Protein AF-A0A6P9AYW4-F1 (afdb_monomer_lite)

Radius of gyration: 48.99 Å; chains: 1; bounding box: 84×77×120 Å

pLDDT: mean 80.73, std 16.03, range [39.25, 97.31]

Sequence (159 aa):
MNTWCRDKIPVEGNFGQTYDRVNGSVDNLNQDFTASVVIQEEQQEMLVGANLSSHKHLVDNVNEQLYQSGKELGTALTLTRALLSCMFLLVFASAYSYTNKYNEDIRFDNLYVSRYFRQIDARRRKQRKRTLLPLRRAEESRIIDPLRLAFQPAETKSV

Secondary structure (DSSP, 8-state):
---GGGT-----TTTTHHHHHHHHHHHHHHHHT--------------S-S-HHHHHHHHHHHHHHHHHHHHHHHHHHHHHHHHHHHHHHHHHHHHHHHHHHHHH-TTSS--B--HHHHHHHHHHHHTT----PSPPHHHHTT-B-TT-SSPPTTTSS--

Structure (mmCIF, N/CA/C/O backbone):
data_AF-A0A6P9AYW4-F1
#
_entry.id   AF-A0A6P9AYW4-F1
#
loop_
_atom_site.group_PDB
_atom_site.id
_atom_site.type_symbol
_atom_site.label_atom_id
_atom_site.label_alt_id
_atom_site.label_comp_id
_atom_site.label_asym_id
_atom_site.label_entity_id
_atom_site.label_seq_id
_atom_site.pdbx_PDB_ins_code
_atom_site.Cartn_x
_atom_site.Cartn_y
_atom_site.Cartn_z
_atom_site.occupancy
_atom_site.B_iso_or_equiv
_atom_site.auth_seq_id
_atom_site.auth_comp_id
_atom_site.auth_asym_id
_atom_site.auth_atom_id
_atom_site.pdbx_PDB_model_num
ATOM 1 N N . MET A 1 1 ? 54.769 -62.493 -83.237 1.00 49.34 1 MET A N 1
ATOM 2 C CA . MET A 1 1 ? 53.291 -62.429 -83.238 1.00 49.34 1 MET A CA 1
ATOM 3 C C . MET A 1 1 ? 52.893 -61.008 -82.878 1.00 49.34 1 MET A C 1
ATOM 5 O O . MET A 1 1 ? 52.903 -60.676 -81.702 1.00 49.34 1 MET A O 1
ATOM 9 N N . ASN A 1 2 ? 52.636 -60.149 -83.869 1.00 55.06 2 ASN A N 1
ATOM 10 C CA . ASN A 1 2 ? 52.088 -58.819 -83.594 1.00 55.06 2 ASN A CA 1
ATOM 11 C C . ASN A 1 2 ? 50.595 -58.984 -83.325 1.00 55.06 2 ASN A C 1
ATOM 13 O O . ASN A 1 2 ? 49.848 -59.445 -84.187 1.00 55.06 2 ASN A O 1
ATOM 17 N N . THR A 1 3 ? 50.186 -58.697 -82.094 1.00 56.84 3 THR A N 1
ATOM 18 C CA . THR A 1 3 ? 48.796 -58.770 -81.660 1.00 56.84 3 THR A CA 1
ATOM 19 C C . THR A 1 3 ? 48.010 -57.657 -82.350 1.00 56.84 3 THR A C 1
ATOM 21 O O . THR A 1 3 ? 48.158 -56.480 -82.034 1.00 56.84 3 THR A O 1
ATOM 24 N N . TRP A 1 4 ? 47.170 -58.043 -83.313 1.00 57.22 4 TRP A N 1
ATOM 25 C CA . TRP A 1 4 ? 46.299 -57.166 -84.113 1.00 57.22 4 TRP A CA 1
ATOM 26 C C . TRP A 1 4 ? 45.489 -56.162 -83.264 1.00 57.22 4 TRP A C 1
ATOM 28 O O . TRP A 1 4 ? 45.182 -55.061 -83.714 1.00 57.22 4 TRP A O 1
ATOM 38 N N . CYS A 1 5 ? 45.231 -56.501 -82.001 1.00 59.47 5 CYS A N 1
ATOM 39 C CA . CYS A 1 5 ? 44.432 -55.724 -81.060 1.00 59.47 5 CYS A CA 1
ATOM 40 C C . CYS A 1 5 ? 45.099 -54.449 -80.510 1.00 59.47 5 CYS A C 1
ATOM 42 O O . CYS A 1 5 ? 44.443 -53.733 -79.759 1.00 59.47 5 CYS A O 1
ATOM 44 N N . ARG A 1 6 ? 46.381 -54.172 -80.802 1.00 61.03 6 ARG A N 1
ATOM 45 C CA . ARG A 1 6 ? 47.083 -53.011 -80.216 1.00 61.03 6 ARG A CA 1
ATOM 46 C C . ARG A 1 6 ? 46.985 -51.728 -81.046 1.00 61.03 6 ARG A C 1
ATOM 48 O O . ARG A 1 6 ? 46.937 -50.656 -80.456 1.00 61.03 6 ARG A O 1
ATOM 55 N N . ASP A 1 7 ? 46.880 -51.847 -82.371 1.00 60.34 7 ASP A N 1
ATOM 56 C CA . ASP A 1 7 ? 46.936 -50.687 -83.278 1.00 60.34 7 ASP A CA 1
ATOM 57 C C . ASP A 1 7 ? 45.600 -50.367 -83.964 1.00 60.34 7 ASP A C 1
ATOM 59 O O . ASP A 1 7 ? 45.424 -49.274 -84.499 1.00 60.34 7 ASP A O 1
ATOM 63 N N . LYS A 1 8 ? 44.637 -51.299 -83.966 1.00 62.59 8 LYS A N 1
ATOM 64 C CA . LYS A 1 8 ? 43.307 -51.086 -84.553 1.00 62.59 8 LYS A CA 1
ATOM 65 C C . LYS A 1 8 ? 42.230 -51.674 -83.652 1.00 62.59 8 LYS A C 1
ATOM 67 O O . LYS A 1 8 ? 41.902 -52.851 -83.767 1.00 62.59 8 LYS A O 1
ATOM 72 N N . ILE A 1 9 ? 41.681 -50.852 -82.760 1.00 65.75 9 ILE A N 1
ATOM 73 C CA . ILE A 1 9 ? 40.455 -51.194 -82.030 1.00 65.75 9 ILE A CA 1
ATOM 74 C C . ILE A 1 9 ? 39.311 -51.129 -83.054 1.00 65.75 9 ILE A C 1
ATOM 76 O O . ILE A 1 9 ? 39.093 -50.055 -83.619 1.00 65.75 9 ILE A O 1
ATOM 80 N N . PRO A 1 10 ? 38.616 -52.240 -83.359 1.00 66.38 10 PRO A N 1
ATOM 81 C CA . PRO A 1 10 ? 37.496 -52.225 -84.288 1.00 66.38 10 PRO A CA 1
ATOM 82 C C . PRO A 1 10 ? 36.312 -51.526 -83.616 1.00 66.38 10 PRO A C 1
ATOM 84 O O . PRO A 1 10 ? 35.518 -52.141 -82.912 1.00 66.38 10 PRO A O 1
ATOM 87 N N . VAL A 1 11 ? 36.235 -50.214 -83.797 1.00 69.00 11 VAL A N 1
ATOM 88 C CA . VAL A 1 11 ? 35.065 -49.407 -83.462 1.00 69.00 11 VAL A CA 1
ATOM 89 C C . VAL A 1 11 ? 34.139 -49.370 -84.672 1.00 69.00 11 VAL A C 1
ATOM 91 O O . VAL A 1 11 ? 34.594 -49.226 -85.808 1.00 69.00 11 VAL A O 1
ATOM 94 N N . GLU A 1 12 ? 32.836 -49.541 -84.446 1.00 66.38 12 GLU A N 1
ATOM 95 C CA . GLU A 1 12 ? 31.835 -49.351 -85.497 1.00 66.38 12 GLU A CA 1
ATOM 96 C C . GLU A 1 12 ? 31.974 -47.943 -86.093 1.00 66.38 12 GLU A C 1
ATOM 98 O O . GLU A 1 12 ? 32.290 -46.995 -85.378 1.00 66.38 12 GLU A O 1
ATOM 103 N N . GLY A 1 13 ? 31.731 -47.771 -87.397 1.00 72.25 13 GLY A N 1
ATOM 104 C CA . GLY A 1 13 ? 31.960 -46.483 -88.079 1.00 72.25 13 GLY A CA 1
ATOM 105 C C . GLY A 1 13 ? 31.176 -45.295 -87.497 1.00 72.25 13 GLY A C 1
ATOM 106 O O . GLY A 1 13 ? 31.539 -44.145 -87.731 1.00 72.25 13 GLY A O 1
ATOM 107 N N . ASN A 1 14 ? 30.135 -45.572 -86.705 1.00 72.62 14 ASN A N 1
ATOM 108 C CA . ASN A 1 14 ? 29.318 -44.573 -86.016 1.00 72.62 14 ASN A CA 1
ATOM 109 C C . ASN A 1 14 ? 29.577 -44.504 -84.499 1.00 72.62 14 ASN A C 1
ATOM 111 O O . ASN A 1 14 ? 28.838 -43.833 -83.777 1.00 72.62 14 ASN A O 1
ATOM 115 N N . PHE A 1 15 ? 30.611 -45.185 -83.999 1.00 77.81 15 PHE A N 1
ATOM 116 C CA . PHE A 1 15 ? 30.987 -45.164 -82.590 1.00 77.81 15 PHE A CA 1
ATOM 117 C C . PHE A 1 15 ? 31.415 -43.747 -82.189 1.00 77.81 15 PHE A C 1
ATOM 119 O O . PHE A 1 15 ? 32.337 -43.182 -82.770 1.00 77.81 15 PHE A O 1
ATOM 126 N N . GLY A 1 16 ? 30.710 -43.157 -81.223 1.00 79.00 16 GLY A N 1
ATOM 127 C CA . GLY A 1 16 ? 30.931 -41.779 -80.765 1.00 79.00 16 GLY A CA 1
ATOM 128 C C . GLY A 1 16 ? 29.998 -40.739 -81.391 1.00 79.00 16 GLY A C 1
ATOM 129 O O . GLY A 1 16 ? 29.633 -39.793 -80.703 1.00 79.00 16 GLY A O 1
ATOM 130 N N . GLN A 1 17 ? 29.467 -40.959 -82.601 1.00 83.12 17 GLN A N 1
ATOM 131 C CA . GLN A 1 17 ? 28.637 -39.953 -83.292 1.00 83.12 17 GLN A CA 1
ATOM 132 C C . GLN A 1 17 ? 27.363 -39.572 -82.522 1.00 83.12 17 GLN A C 1
ATOM 134 O O . GLN A 1 17 ? 26.910 -38.429 -82.573 1.00 83.12 17 GLN A O 1
ATOM 139 N N . THR A 1 18 ? 26.757 -40.523 -81.806 1.00 82.81 18 THR A N 1
ATOM 140 C CA . THR A 1 18 ? 25.600 -40.241 -80.941 1.00 82.81 18 THR A CA 1
ATOM 141 C C . THR A 1 18 ? 26.000 -39.384 -79.744 1.00 82.81 18 THR A C 1
ATOM 143 O O . THR A 1 18 ? 25.247 -38.498 -79.355 1.00 82.81 18 THR A O 1
ATOM 146 N N . TYR A 1 19 ? 27.189 -39.618 -79.185 1.00 84.06 19 TYR A N 1
ATOM 147 C CA . TYR A 1 19 ? 27.719 -38.841 -78.069 1.00 84.06 19 TYR A CA 1
ATOM 148 C C . TYR A 1 19 ? 28.053 -37.416 -78.519 1.00 84.06 19 TYR A C 1
ATOM 150 O O . TYR A 1 19 ? 27.656 -36.464 -77.858 1.00 84.06 19 TYR A O 1
ATOM 158 N N . ASP A 1 20 ? 28.659 -37.272 -79.699 1.00 87.25 20 ASP A N 1
ATOM 159 C CA . ASP A 1 20 ? 28.952 -35.976 -80.314 1.00 87.25 20 ASP A CA 1
ATOM 160 C C . ASP A 1 20 ? 27.668 -35.190 -80.615 1.00 87.25 20 ASP A C 1
ATOM 162 O O . ASP A 1 20 ? 27.599 -33.988 -80.364 1.00 87.25 20 ASP A O 1
ATOM 166 N N . ARG A 1 21 ? 26.609 -35.865 -81.090 1.00 86.81 21 ARG A N 1
ATOM 167 C CA . ARG A 1 21 ? 25.286 -35.247 -81.285 1.00 86.81 21 ARG A CA 1
ATOM 168 C C . ARG A 1 21 ? 24.661 -34.781 -79.979 1.00 86.81 21 ARG A C 1
ATOM 170 O O . ARG A 1 21 ? 24.132 -33.678 -79.938 1.00 86.81 21 ARG A O 1
ATOM 177 N N . VAL A 1 22 ? 24.713 -35.600 -78.929 1.00 86.69 22 VAL A N 1
ATOM 178 C CA . VAL A 1 22 ? 24.192 -35.220 -77.608 1.00 86.69 22 VAL A CA 1
ATOM 179 C C . VAL A 1 22 ? 24.993 -34.053 -77.042 1.00 86.69 22 VAL A C 1
ATOM 181 O O . VAL A 1 22 ? 24.391 -33.109 -76.543 1.00 86.69 22 VAL A O 1
ATOM 184 N N . ASN A 1 23 ? 26.320 -34.070 -77.177 1.00 86.44 23 ASN A N 1
ATOM 185 C CA . ASN A 1 23 ? 27.168 -32.980 -76.714 1.00 86.44 23 ASN A CA 1
ATOM 186 C C . ASN A 1 23 ? 26.858 -31.681 -77.465 1.00 86.44 23 ASN A C 1
ATOM 188 O O . ASN A 1 23 ? 26.631 -30.658 -76.834 1.00 86.44 23 ASN A O 1
ATOM 192 N N . GLY A 1 24 ? 26.715 -31.741 -78.792 1.00 86.75 24 GLY A N 1
ATOM 193 C CA . GLY A 1 24 ? 26.280 -30.596 -79.592 1.00 86.75 24 GLY A CA 1
ATOM 194 C C . GLY A 1 24 ? 24.877 -30.102 -79.222 1.00 86.75 24 GLY A C 1
ATOM 195 O O . GLY A 1 24 ? 24.645 -28.899 -79.176 1.00 86.75 24 GLY A O 1
ATOM 196 N N . SER A 1 25 ? 23.938 -31.000 -78.905 1.00 84.50 25 SER A N 1
ATOM 197 C CA . SER A 1 25 ? 22.615 -30.608 -78.404 1.00 84.50 25 SER A CA 1
ATOM 198 C C . SER A 1 25 ? 22.681 -29.943 -77.029 1.00 84.50 25 SER A C 1
ATOM 200 O O . SER A 1 25 ? 21.958 -28.978 -76.817 1.00 84.50 25 SER A O 1
ATOM 202 N N . VAL A 1 26 ? 23.535 -30.414 -76.117 1.00 83.06 26 VAL A N 1
ATOM 203 C CA . VAL A 1 26 ? 23.753 -29.796 -74.797 1.00 83.06 26 VAL A CA 1
ATOM 204 C C . VAL A 1 26 ? 24.435 -28.436 -74.933 1.00 83.06 26 VAL A C 1
ATOM 206 O O . VAL A 1 26 ? 24.012 -27.488 -74.280 1.00 83.06 26 VAL A O 1
ATOM 209 N N . ASP A 1 27 ? 25.434 -28.312 -75.807 1.00 80.81 27 ASP A N 1
ATOM 210 C CA . ASP A 1 27 ? 26.126 -27.048 -76.071 1.00 80.81 27 ASP A CA 1
ATOM 211 C C . ASP A 1 27 ? 25.179 -26.013 -76.694 1.00 80.81 27 ASP A C 1
ATOM 213 O O . ASP A 1 27 ? 25.157 -24.861 -76.259 1.00 80.81 27 ASP A O 1
ATOM 217 N N . ASN A 1 28 ? 24.330 -26.429 -77.639 1.00 80.12 28 ASN A N 1
ATOM 218 C CA . ASN A 1 28 ? 23.292 -25.570 -78.215 1.00 80.12 28 ASN A CA 1
ATOM 219 C C . ASN A 1 28 ? 22.233 -25.180 -77.170 1.00 80.12 28 ASN A C 1
ATOM 221 O O . ASN A 1 28 ? 21.858 -24.015 -77.084 1.00 80.12 28 ASN A O 1
ATOM 225 N N . LEU A 1 29 ? 21.797 -26.119 -76.319 1.00 77.00 29 LEU A N 1
ATOM 226 C CA . LEU A 1 29 ? 20.839 -25.833 -75.246 1.00 77.00 29 LEU A CA 1
ATOM 227 C C . LEU A 1 29 ? 21.426 -24.868 -74.199 1.00 77.00 29 LEU A C 1
ATOM 229 O O . LEU A 1 29 ? 20.718 -23.994 -73.713 1.00 77.00 29 LEU A O 1
ATOM 233 N N . ASN A 1 30 ? 22.715 -25.000 -73.868 1.00 72.69 30 ASN A N 1
ATOM 234 C CA . ASN A 1 30 ? 23.420 -24.099 -72.952 1.00 72.69 30 ASN A CA 1
ATOM 235 C C . ASN A 1 30 ? 23.562 -22.680 -73.522 1.00 72.69 30 ASN A C 1
ATOM 237 O O . ASN A 1 30 ? 23.535 -21.718 -72.754 1.00 72.69 30 ASN A O 1
ATOM 241 N N . GLN A 1 31 ? 23.699 -22.534 -74.844 1.00 69.38 31 GLN A N 1
ATOM 242 C CA . GLN A 1 31 ? 23.657 -21.221 -75.495 1.00 69.38 31 GLN A CA 1
ATOM 243 C C . GLN A 1 31 ? 22.243 -20.629 -75.455 1.00 69.38 31 GLN A C 1
ATOM 245 O O . GLN A 1 31 ? 22.085 -19.475 -75.061 1.00 69.38 31 GLN A O 1
ATOM 250 N N . ASP A 1 32 ? 21.214 -21.424 -75.755 1.00 65.00 32 ASP A N 1
ATOM 251 C CA . ASP A 1 32 ? 19.818 -20.962 -75.778 1.00 65.00 32 ASP A CA 1
ATOM 252 C C . ASP A 1 32 ? 19.245 -20.665 -74.375 1.00 65.00 32 ASP A C 1
ATOM 254 O O . ASP A 1 32 ? 18.331 -19.854 -74.233 1.00 65.00 32 ASP A O 1
ATOM 258 N N . PHE A 1 33 ? 19.807 -21.265 -73.318 1.00 59.62 33 PHE A N 1
ATOM 259 C CA . PHE A 1 33 ? 19.466 -21.012 -71.910 1.00 59.62 33 PHE A CA 1
ATOM 260 C C . PHE A 1 33 ? 20.472 -20.101 -71.189 1.00 59.62 33 PHE A C 1
ATOM 262 O O . PHE A 1 33 ? 20.679 -20.230 -69.979 1.00 59.62 33 PHE A O 1
ATOM 269 N N . THR A 1 34 ? 21.044 -19.102 -71.872 1.00 55.25 34 THR A N 1
ATOM 270 C CA . THR A 1 34 ? 21.619 -17.956 -71.145 1.00 55.25 34 THR A CA 1
ATOM 271 C C . THR A 1 34 ? 20.493 -17.068 -70.611 1.00 55.25 34 THR A C 1
ATOM 273 O O . THR A 1 34 ? 20.251 -15.958 -71.073 1.00 55.25 34 THR A O 1
ATOM 276 N N . ALA A 1 35 ? 19.787 -17.557 -69.592 1.00 55.75 35 ALA A N 1
ATOM 277 C CA . ALA A 1 35 ? 19.015 -16.700 -68.711 1.00 55.75 35 ALA A CA 1
ATOM 278 C C . ALA A 1 35 ? 20.020 -15.941 -67.840 1.00 55.75 35 ALA A C 1
ATOM 280 O O . ALA A 1 35 ? 20.311 -16.321 -66.704 1.00 55.75 35 ALA A O 1
ATOM 281 N N . SER A 1 36 ? 20.598 -14.872 -68.390 1.00 51.56 36 SER A N 1
ATOM 282 C CA . SER A 1 36 ? 21.142 -13.826 -67.544 1.00 51.56 36 SER A CA 1
ATOM 283 C C . SER A 1 36 ? 19.959 -13.312 -66.737 1.00 51.56 36 SER A C 1
ATOM 285 O O . SER A 1 36 ? 19.075 -12.623 -67.243 1.00 51.56 36 SER A O 1
ATOM 287 N N . VAL A 1 37 ? 19.900 -13.696 -65.463 1.00 50.47 37 VAL A N 1
ATOM 288 C CA . VAL A 1 37 ? 19.093 -12.965 -64.495 1.00 50.47 37 VAL A CA 1
ATOM 289 C C . VAL A 1 37 ? 19.775 -11.609 -64.374 1.00 50.47 37 VAL A C 1
ATOM 291 O O . VAL A 1 37 ? 20.604 -11.368 -63.500 1.00 50.47 37 VAL A O 1
ATOM 294 N N . VAL A 1 38 ? 19.484 -10.735 -65.333 1.00 53.91 38 VAL A N 1
ATOM 295 C CA . VAL A 1 38 ? 19.641 -9.308 -65.156 1.00 53.91 38 VAL A CA 1
ATOM 296 C C . VAL A 1 38 ? 18.608 -8.999 -64.096 1.00 53.91 38 VAL A C 1
ATOM 298 O O . VAL A 1 38 ? 17.412 -8.924 -64.374 1.00 53.91 38 VAL A O 1
ATOM 301 N N . ILE A 1 39 ? 19.067 -8.930 -62.849 1.00 52.88 39 ILE A N 1
ATOM 302 C CA . ILE A 1 39 ? 18.305 -8.295 -61.789 1.00 52.88 39 ILE A CA 1
ATOM 303 C C . ILE A 1 39 ? 18.213 -6.842 -62.233 1.00 52.88 39 ILE A C 1
ATOM 305 O O . ILE A 1 39 ? 19.083 -6.023 -61.948 1.00 52.88 39 ILE A O 1
ATOM 309 N N . GLN A 1 40 ? 17.194 -6.540 -63.028 1.00 46.91 40 GLN A N 1
ATOM 310 C CA . GLN A 1 40 ? 16.724 -5.187 -63.149 1.00 46.91 40 GLN A CA 1
ATOM 311 C C . GLN A 1 40 ? 16.034 -4.952 -61.816 1.00 46.91 40 GLN A C 1
ATOM 313 O O . GLN A 1 40 ? 14.874 -5.311 -61.623 1.00 46.91 40 GLN A O 1
ATOM 318 N N . GLU A 1 41 ? 16.806 -4.462 -60.843 1.00 51.81 41 GLU A N 1
ATOM 319 C CA . GLU A 1 41 ? 16.204 -3.714 -59.758 1.00 51.81 41 GLU A CA 1
ATOM 320 C C . GLU A 1 41 ? 15.389 -2.634 -60.468 1.00 51.81 41 GLU A C 1
ATOM 322 O O . GLU A 1 41 ? 15.937 -1.647 -60.959 1.00 51.81 41 GLU A O 1
ATOM 327 N N . GLU A 1 42 ? 14.070 -2.813 -60.552 1.00 42.03 42 GLU A N 1
ATOM 328 C CA . GLU A 1 42 ? 13.183 -1.668 -60.435 1.00 42.03 42 GLU A CA 1
ATOM 329 C C . GLU A 1 42 ? 13.464 -1.096 -59.043 1.00 42.03 42 GLU A C 1
ATOM 331 O O . GLU A 1 42 ? 12.719 -1.268 -58.079 1.00 42.03 42 GLU A O 1
ATOM 336 N N . GLN A 1 43 ? 14.588 -0.387 -58.939 1.00 41.56 43 GLN A N 1
ATOM 337 C CA . GLN A 1 43 ? 14.624 0.835 -58.191 1.00 41.56 43 GLN A CA 1
ATOM 338 C C . GLN A 1 43 ? 13.470 1.613 -58.800 1.00 41.56 43 GLN A C 1
ATOM 340 O O . GLN A 1 43 ? 13.608 2.171 -59.887 1.00 41.56 43 GLN A O 1
ATOM 345 N N . GLN A 1 44 ? 12.290 1.519 -58.174 1.00 39.91 44 GLN A N 1
ATOM 346 C CA . GLN A 1 44 ? 11.210 2.439 -58.456 1.00 39.91 44 GLN A CA 1
ATOM 347 C C . GLN A 1 44 ? 11.897 3.791 -58.518 1.00 39.91 44 GLN A C 1
ATOM 349 O O . GLN A 1 44 ? 12.472 4.233 -57.517 1.00 39.91 44 GLN A O 1
ATOM 354 N N . GLU A 1 45 ? 11.928 4.387 -59.710 1.00 39.25 45 GLU A N 1
ATOM 355 C CA . GLU A 1 45 ? 12.282 5.779 -59.872 1.00 39.25 45 GLU A CA 1
ATOM 356 C C . GLU A 1 45 ? 11.181 6.542 -59.140 1.00 39.2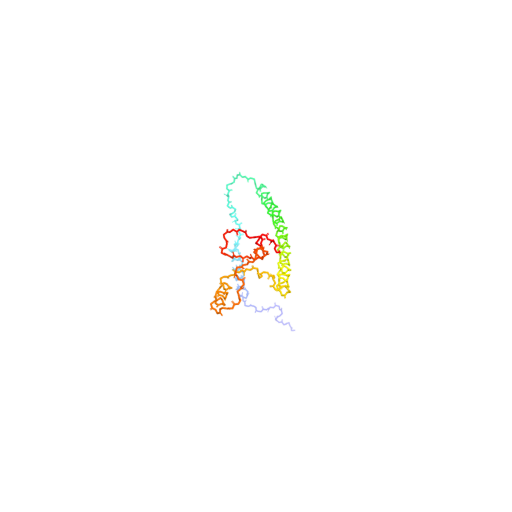5 45 GLU A C 1
ATOM 358 O O . GLU A 1 45 ? 10.206 7.030 -59.707 1.00 39.25 45 GLU A O 1
ATOM 363 N N . MET A 1 46 ? 11.318 6.590 -57.818 1.00 45.91 46 MET A N 1
ATOM 364 C CA . MET A 1 46 ? 10.706 7.572 -56.968 1.00 45.91 46 MET A CA 1
ATOM 365 C C . MET A 1 46 ? 11.384 8.868 -57.381 1.00 45.91 46 MET A C 1
ATOM 367 O O . MET A 1 46 ? 12.422 9.230 -56.844 1.00 45.91 46 MET A O 1
ATOM 371 N N . LEU A 1 47 ? 10.841 9.464 -58.442 1.00 47.19 47 LEU A N 1
ATOM 372 C CA . LEU A 1 47 ? 11.102 10.804 -58.932 1.00 47.19 47 LEU A CA 1
ATOM 373 C C . LEU A 1 47 ? 12.581 11.221 -58.831 1.00 47.19 47 LEU A C 1
ATOM 375 O O . LEU A 1 47 ? 13.038 11.782 -57.835 1.00 47.19 47 LEU A O 1
ATOM 379 N N . VAL A 1 48 ? 13.315 10.968 -59.915 1.00 49.25 48 VAL A N 1
ATOM 380 C CA . VAL A 1 48 ? 14.649 11.509 -60.195 1.00 49.25 48 VAL A CA 1
ATOM 381 C C . VAL A 1 48 ? 14.665 13.012 -59.891 1.00 49.25 48 VAL A C 1
ATOM 383 O O . VAL A 1 48 ? 14.158 13.823 -60.663 1.00 49.25 48 VAL A O 1
ATOM 386 N N . GLY A 1 49 ? 15.203 13.379 -58.723 1.00 44.53 49 GLY A N 1
ATOM 387 C CA . GLY A 1 49 ? 15.160 14.771 -58.283 1.00 44.53 49 GLY A CA 1
ATOM 388 C C . GLY A 1 49 ? 15.623 15.106 -56.865 1.00 44.53 49 GLY A C 1
ATOM 389 O O . GLY A 1 49 ? 15.318 16.205 -56.428 1.00 44.53 49 GLY A O 1
ATOM 390 N N . ALA A 1 50 ? 16.338 14.245 -56.125 1.00 49.41 50 ALA A N 1
ATOM 391 C CA . ALA A 1 50 ? 17.059 14.674 -54.913 1.00 49.41 50 ALA A CA 1
ATOM 392 C C . ALA A 1 50 ? 18.125 13.655 -54.453 1.00 49.41 50 ALA A C 1
ATOM 394 O O . ALA A 1 50 ? 17.824 12.659 -53.811 1.00 49.41 50 ALA A O 1
ATOM 395 N N . ASN A 1 51 ? 19.388 13.949 -54.773 1.00 52.56 51 ASN A N 1
ATOM 396 C CA . ASN A 1 51 ? 20.614 13.611 -54.034 1.00 52.56 51 ASN A CA 1
ATOM 397 C C . ASN A 1 51 ? 20.712 12.208 -53.360 1.00 52.56 51 ASN A C 1
ATOM 399 O O . ASN A 1 51 ? 20.408 12.024 -52.183 1.00 52.56 51 ASN A O 1
ATOM 403 N N . LEU A 1 52 ? 21.265 11.227 -54.085 1.00 55.19 52 LEU A N 1
ATOM 404 C CA . LEU A 1 52 ? 21.550 9.855 -53.619 1.00 55.19 52 LEU A CA 1
ATOM 405 C C . LEU A 1 52 ? 22.457 9.794 -52.365 1.00 55.19 52 LEU A C 1
ATOM 407 O O . LEU A 1 52 ? 22.315 8.909 -51.521 1.00 55.19 52 LEU A O 1
ATOM 411 N N . SER A 1 53 ? 23.361 10.765 -52.207 1.00 60.31 53 SER A N 1
ATOM 412 C CA . SER A 1 53 ? 24.193 10.935 -51.006 1.00 60.31 53 SER A CA 1
ATOM 413 C C . SER A 1 53 ? 23.373 11.366 -49.787 1.00 60.31 53 SER A C 1
ATOM 415 O O . SER A 1 53 ? 23.654 10.921 -48.675 1.00 60.31 53 SER A O 1
ATOM 417 N N . SER A 1 54 ? 22.319 12.163 -49.990 1.00 60.97 54 SER A N 1
ATOM 418 C CA . SER A 1 54 ? 21.394 12.547 -48.925 1.00 60.97 54 SER A CA 1
ATOM 419 C C . SER A 1 54 ? 20.586 11.352 -48.431 1.00 60.97 54 SER A C 1
ATOM 421 O O . SER A 1 54 ? 20.400 11.235 -47.230 1.00 60.97 54 SER A O 1
ATOM 423 N N . HIS A 1 55 ? 20.174 10.420 -49.295 1.00 62.91 55 HIS A N 1
ATOM 424 C CA . HIS A 1 55 ? 19.402 9.252 -48.852 1.00 62.91 55 HIS A CA 1
ATOM 425 C C . HIS A 1 55 ? 20.213 8.308 -47.949 1.00 62.91 55 HIS A C 1
ATOM 427 O O . HIS A 1 55 ? 19.728 7.887 -46.901 1.00 62.91 55 HIS A O 1
ATOM 433 N N . LYS A 1 56 ? 21.477 8.029 -48.299 1.00 71.44 56 LYS A N 1
ATOM 434 C CA . LYS A 1 56 ? 22.367 7.228 -47.442 1.00 71.44 56 LYS A CA 1
ATOM 435 C C . LYS A 1 56 ? 22.617 7.912 -46.095 1.00 71.44 56 LYS A C 1
ATOM 437 O O . LYS A 1 56 ? 22.472 7.288 -45.051 1.00 71.44 56 LYS A O 1
ATOM 442 N N . HIS A 1 57 ? 22.893 9.215 -46.125 1.00 76.94 57 HIS A N 1
ATOM 443 C CA . HIS A 1 57 ? 23.112 10.003 -44.916 1.00 76.94 57 HIS A CA 1
ATOM 444 C C . HIS A 1 57 ? 21.848 10.114 -44.042 1.00 76.94 57 HIS A C 1
ATOM 446 O O . HIS A 1 57 ? 21.952 10.201 -42.822 1.00 76.94 57 HIS A O 1
ATOM 452 N N . LEU A 1 58 ? 20.651 10.094 -44.638 1.00 81.62 58 LEU A N 1
ATOM 453 C CA . LEU A 1 58 ? 19.382 10.063 -43.907 1.00 81.62 58 LEU A CA 1
ATOM 454 C C . LEU A 1 58 ? 19.178 8.728 -43.184 1.00 81.62 58 LEU A C 1
ATOM 456 O O . LEU A 1 58 ? 18.821 8.741 -42.010 1.00 81.62 58 LEU A O 1
ATOM 460 N N . VAL A 1 59 ? 19.439 7.593 -43.843 1.00 83.94 59 VAL A N 1
ATOM 461 C CA . VAL A 1 59 ? 19.344 6.266 -43.206 1.00 83.94 59 VAL A CA 1
ATOM 462 C C . VAL A 1 59 ? 20.340 6.136 -42.051 1.00 83.94 59 VAL A C 1
ATOM 464 O O . VAL A 1 59 ? 19.962 5.674 -40.974 1.00 83.94 59 VAL A O 1
ATOM 467 N N . ASP A 1 60 ? 21.580 6.594 -42.238 1.00 83.50 60 ASP A N 1
ATOM 468 C CA . ASP A 1 60 ? 22.609 6.552 -41.193 1.00 83.50 60 ASP A CA 1
ATOM 469 C C . ASP A 1 60 ? 22.232 7.444 -39.996 1.00 83.50 60 ASP A C 1
ATOM 471 O O . ASP A 1 60 ? 22.279 6.988 -38.852 1.00 83.50 60 ASP A O 1
ATOM 475 N N . ASN A 1 61 ? 21.742 8.665 -40.247 1.00 82.62 61 ASN A N 1
ATOM 476 C CA . ASN A 1 61 ? 21.267 9.571 -39.194 1.00 82.62 61 ASN A CA 1
ATOM 477 C C . ASN A 1 61 ? 20.074 8.991 -38.416 1.00 82.62 61 ASN A C 1
ATOM 479 O O . ASN A 1 61 ? 20.006 9.121 -37.194 1.00 82.62 61 ASN A O 1
ATOM 483 N N . VAL A 1 62 ? 19.118 8.362 -39.108 1.00 87.12 62 VAL A N 1
ATOM 484 C CA . VAL A 1 62 ? 17.944 7.743 -38.472 1.00 87.12 62 VAL A CA 1
ATOM 485 C C . VAL A 1 62 ? 18.367 6.557 -37.611 1.00 87.12 62 VAL A C 1
ATOM 487 O O . VAL A 1 62 ? 17.908 6.433 -36.477 1.00 87.12 62 VAL A O 1
ATOM 490 N N . ASN A 1 63 ? 19.273 5.711 -38.101 1.00 86.75 63 ASN A N 1
ATOM 491 C CA . ASN A 1 63 ? 19.797 4.591 -37.322 1.00 86.75 63 ASN A CA 1
ATOM 492 C C . ASN A 1 63 ? 20.579 5.058 -36.093 1.00 86.75 63 ASN A C 1
ATOM 494 O O . ASN A 1 63 ? 20.441 4.463 -35.025 1.00 86.75 63 ASN A O 1
ATOM 498 N N . GLU A 1 64 ? 21.360 6.133 -36.210 1.00 86.81 64 GLU A N 1
ATOM 499 C CA . GLU A 1 64 ? 22.071 6.709 -35.072 1.00 86.81 64 GLU A CA 1
ATOM 500 C C . GLU A 1 64 ? 21.094 7.247 -34.016 1.00 86.81 64 GLU A C 1
ATOM 502 O O . GLU A 1 64 ? 21.238 6.937 -32.833 1.00 86.81 64 GLU A O 1
ATOM 507 N N . GLN A 1 65 ? 20.051 7.969 -34.434 1.00 85.19 65 GLN A N 1
ATOM 508 C CA . GLN A 1 65 ? 19.000 8.450 -33.532 1.00 85.19 65 GLN A CA 1
ATOM 509 C C . GLN A 1 65 ? 18.249 7.298 -32.858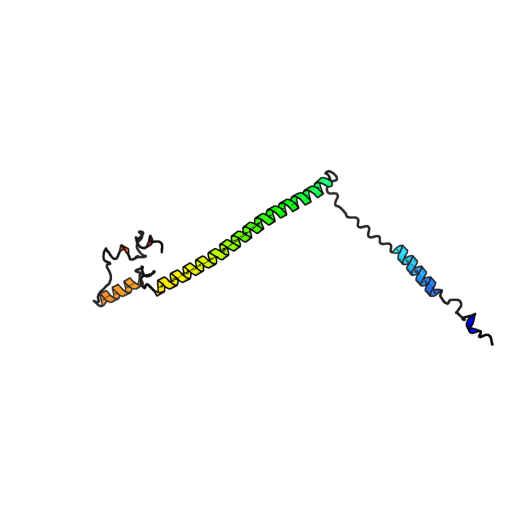 1.00 85.19 65 GLN A C 1
ATOM 511 O O . GLN A 1 65 ? 18.067 7.315 -31.642 1.00 85.19 65 GLN A O 1
ATOM 516 N N . LEU A 1 66 ? 17.865 6.263 -33.611 1.00 86.62 66 LEU A N 1
ATOM 517 C CA . LEU A 1 66 ? 17.221 5.068 -33.062 1.00 86.62 66 LEU A CA 1
ATOM 518 C C . LEU A 1 66 ? 18.126 4.336 -32.070 1.00 86.62 66 LEU A C 1
ATOM 520 O O . LEU A 1 66 ? 17.649 3.864 -31.039 1.00 86.62 66 LEU A O 1
ATOM 524 N N . TYR A 1 67 ? 19.428 4.263 -32.345 1.00 89.38 67 TYR A N 1
ATOM 525 C CA . TYR A 1 67 ? 20.396 3.656 -31.438 1.00 89.38 67 TYR A CA 1
ATOM 526 C C . TYR A 1 67 ? 20.553 4.468 -30.148 1.00 89.38 67 TYR A C 1
ATOM 528 O O . TYR A 1 67 ? 20.550 3.899 -29.054 1.00 89.38 67 TYR A O 1
ATOM 536 N N . GLN A 1 68 ? 20.635 5.796 -30.254 1.00 86.88 68 GLN A N 1
ATOM 537 C CA . GLN A 1 68 ? 20.703 6.691 -29.100 1.00 86.88 68 GLN A CA 1
ATOM 538 C C . GLN A 1 68 ? 19.424 6.604 -28.253 1.00 86.88 68 GLN A C 1
ATOM 540 O O . GLN A 1 68 ? 19.508 6.318 -27.058 1.00 86.88 68 GLN A O 1
ATOM 545 N N . SER A 1 69 ? 18.243 6.724 -28.868 1.00 84.56 69 SER A N 1
ATOM 546 C CA . SER A 1 69 ? 16.956 6.560 -28.178 1.00 84.56 69 SER A CA 1
ATOM 547 C C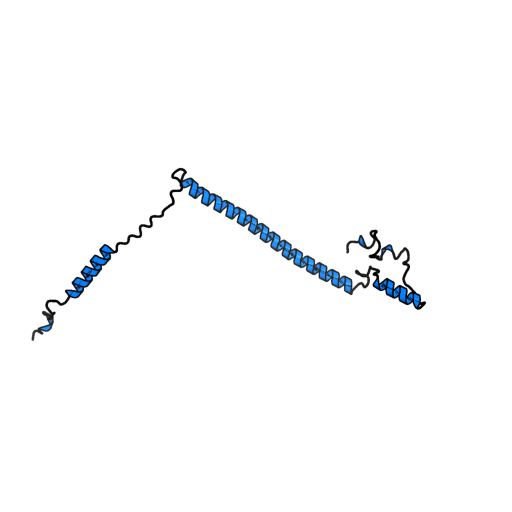 . SER A 1 69 ? 16.789 5.156 -27.588 1.00 84.56 69 SER A C 1
ATOM 549 O O . SER A 1 69 ? 16.310 5.007 -26.467 1.00 84.56 69 SER A O 1
ATOM 551 N N . GLY A 1 70 ? 17.231 4.109 -28.289 1.00 89.38 70 GLY A N 1
ATOM 552 C CA . GLY A 1 70 ? 17.201 2.731 -27.796 1.00 89.38 70 GLY A CA 1
ATOM 553 C C . GLY A 1 70 ? 18.094 2.522 -26.572 1.00 89.38 70 GLY A C 1
ATOM 554 O O . GLY A 1 70 ? 17.702 1.837 -25.626 1.00 89.38 70 GLY A O 1
ATOM 555 N N . LYS A 1 71 ? 19.269 3.159 -26.543 1.00 89.38 71 LYS A N 1
ATOM 556 C CA . LYS A 1 71 ? 20.179 3.134 -25.393 1.00 89.38 71 LYS A CA 1
ATOM 557 C C . LYS A 1 71 ? 19.575 3.842 -24.180 1.00 89.38 71 LYS A C 1
ATOM 559 O O . LYS A 1 71 ? 19.646 3.298 -23.080 1.00 89.38 71 LYS A O 1
ATOM 564 N N . GLU A 1 72 ? 18.964 5.009 -24.371 1.00 89.38 72 GLU A N 1
ATOM 565 C CA . GLU A 1 72 ? 18.276 5.751 -23.303 1.00 89.38 72 GLU A CA 1
ATOM 566 C C . GLU A 1 72 ? 17.054 4.997 -22.758 1.00 89.38 72 GLU A C 1
ATOM 568 O O . GLU A 1 72 ? 16.848 4.919 -21.546 1.00 89.38 72 GLU A O 1
ATOM 573 N N . LEU A 1 73 ? 16.268 4.359 -23.629 1.00 93.31 73 LEU A N 1
ATOM 574 C CA . LEU A 1 73 ? 15.165 3.496 -23.204 1.00 93.31 73 LEU A CA 1
ATOM 575 C C . LEU A 1 73 ? 15.675 2.260 -22.452 1.00 93.31 73 LEU A C 1
ATOM 577 O O . LEU A 1 73 ? 15.102 1.873 -21.434 1.00 93.31 73 LEU A O 1
ATOM 581 N N . GLY A 1 74 ? 16.773 1.656 -22.909 1.00 92.50 74 GLY A N 1
ATOM 582 C CA . GLY A 1 74 ? 17.395 0.511 -22.247 1.00 92.50 74 GLY A CA 1
ATOM 583 C C . GLY A 1 74 ? 17.888 0.835 -20.834 1.00 92.50 74 GLY A C 1
ATOM 584 O O . GLY A 1 74 ? 17.667 0.052 -19.902 1.00 92.50 74 GLY A O 1
ATOM 585 N N . THR A 1 75 ? 18.508 2.002 -20.635 1.00 92.75 75 THR A N 1
ATOM 586 C CA . THR A 1 75 ? 18.937 2.449 -19.300 1.00 92.75 75 THR A CA 1
ATOM 587 C C . THR A 1 75 ? 17.741 2.749 -18.400 1.00 92.75 75 THR A C 1
ATOM 589 O O . THR A 1 75 ? 17.729 2.293 -17.254 1.00 92.75 75 THR A O 1
ATOM 592 N N . ALA A 1 76 ? 16.705 3.419 -18.915 1.00 94.31 76 ALA A N 1
ATOM 593 C CA . ALA A 1 76 ? 15.470 3.678 -18.177 1.00 94.31 76 ALA A CA 1
ATOM 594 C C . ALA A 1 76 ? 14.787 2.376 -17.727 1.00 94.31 76 ALA A C 1
ATOM 596 O O . ALA A 1 76 ? 14.486 2.216 -16.546 1.00 94.31 76 ALA A O 1
ATOM 597 N N . LEU A 1 77 ? 14.629 1.400 -18.627 1.00 95.31 77 LEU A N 1
ATOM 598 C CA . LEU A 1 77 ? 14.052 0.090 -18.307 1.00 95.31 77 LEU A CA 1
ATOM 599 C C . LEU A 1 77 ? 14.870 -0.666 -17.255 1.00 95.31 77 LEU A C 1
ATOM 601 O O . LEU A 1 77 ? 14.301 -1.314 -16.374 1.00 95.31 77 LEU A O 1
ATOM 605 N N . THR A 1 78 ? 16.199 -0.563 -17.311 1.00 94.88 78 THR A N 1
ATOM 606 C CA . THR A 1 78 ? 17.086 -1.178 -16.314 1.00 94.88 78 THR A CA 1
ATOM 607 C C . THR A 1 78 ? 16.890 -0.543 -14.937 1.00 94.88 78 THR A C 1
ATOM 609 O O . THR A 1 78 ? 16.755 -1.261 -13.943 1.00 94.88 78 THR A O 1
ATOM 612 N N . LEU A 1 79 ? 16.794 0.789 -14.873 1.00 95.69 79 LEU A N 1
ATOM 613 C CA . LEU A 1 79 ? 16.497 1.514 -13.638 1.00 95.69 79 LEU A CA 1
ATOM 614 C C . LEU A 1 79 ? 15.115 1.137 -13.090 1.00 95.69 79 LEU A C 1
ATOM 616 O O . LEU A 1 79 ? 14.995 0.799 -11.914 1.00 95.69 79 LEU A O 1
ATOM 620 N N . THR A 1 80 ? 14.080 1.121 -13.932 1.00 95.56 80 THR A N 1
ATOM 621 C CA . THR A 1 80 ? 12.726 0.715 -13.531 1.00 95.56 80 THR A CA 1
ATOM 622 C C . THR A 1 80 ? 12.710 -0.717 -13.006 1.00 95.56 80 THR A C 1
ATOM 624 O O . THR A 1 80 ? 12.102 -0.980 -11.971 1.00 95.56 80 THR A O 1
ATOM 627 N N . ARG A 1 81 ? 13.422 -1.646 -13.653 1.00 95.88 81 ARG A N 1
ATOM 628 C CA . ARG A 1 81 ? 13.547 -3.031 -13.183 1.00 95.88 81 ARG A CA 1
ATOM 629 C C . ARG A 1 81 ? 14.218 -3.114 -11.812 1.00 95.88 81 ARG A C 1
ATOM 631 O O . ARG A 1 81 ? 13.766 -3.892 -10.970 1.00 95.88 81 ARG A O 1
ATOM 638 N N . ALA A 1 82 ? 15.260 -2.322 -11.571 1.00 95.94 82 ALA A N 1
ATOM 639 C CA . ALA A 1 82 ? 15.927 -2.260 -10.272 1.00 95.94 82 ALA A CA 1
ATOM 640 C C . ALA A 1 82 ? 14.999 -1.681 -9.190 1.00 95.94 82 ALA A C 1
ATOM 642 O O . ALA A 1 82 ? 14.878 -2.262 -8.111 1.00 95.94 82 ALA A O 1
ATOM 643 N N . LEU A 1 83 ? 14.279 -0.597 -9.498 1.00 96.56 83 LEU A N 1
ATOM 644 C CA . LEU A 1 83 ? 13.294 0.007 -8.597 1.00 96.56 83 LEU A CA 1
ATOM 645 C C . LEU A 1 83 ? 12.163 -0.969 -8.261 1.00 96.56 83 LEU A C 1
ATOM 647 O O . LEU A 1 83 ? 11.838 -1.136 -7.090 1.00 96.56 83 LEU A O 1
ATOM 651 N N . LEU A 1 84 ? 11.608 -1.665 -9.255 1.00 95.56 84 LEU A N 1
ATOM 652 C CA . LEU A 1 84 ? 10.574 -2.682 -9.047 1.00 95.56 84 LEU A CA 1
ATOM 653 C C . LEU A 1 84 ? 11.086 -3.850 -8.195 1.00 95.56 84 LEU A C 1
ATOM 655 O O . LEU A 1 84 ? 10.385 -4.301 -7.292 1.00 95.56 84 LEU A O 1
ATOM 659 N N . SER A 1 85 ? 12.322 -4.300 -8.430 1.00 96.12 85 SER A N 1
ATOM 660 C CA . SER A 1 85 ? 12.962 -5.335 -7.604 1.00 96.12 85 SER A CA 1
ATOM 661 C C . SER A 1 85 ? 13.125 -4.882 -6.149 1.00 96.12 85 SER A C 1
ATOM 663 O O . SER A 1 85 ? 12.887 -5.656 -5.226 1.00 96.12 85 SER A O 1
ATOM 665 N N . CYS A 1 86 ? 13.482 -3.616 -5.924 1.00 96.06 86 CYS A N 1
ATOM 666 C CA . CYS A 1 86 ? 13.575 -3.041 -4.584 1.00 96.06 86 CYS A CA 1
ATOM 667 C C . CYS A 1 86 ? 12.194 -2.925 -3.918 1.00 96.06 86 CYS A C 1
ATOM 669 O O . CYS A 1 86 ? 12.015 -3.360 -2.783 1.00 96.06 86 CYS A O 1
ATOM 671 N N . MET A 1 87 ? 11.193 -2.417 -4.645 1.00 96.50 87 MET A N 1
ATOM 672 C CA . MET A 1 87 ? 9.813 -2.309 -4.164 1.00 96.50 87 MET A CA 1
ATOM 673 C C . MET A 1 87 ? 9.245 -3.664 -3.754 1.00 96.50 87 MET A C 1
ATOM 675 O O . MET A 1 87 ? 8.573 -3.750 -2.729 1.00 96.50 87 MET A O 1
ATOM 679 N N . PHE A 1 88 ? 9.555 -4.726 -4.502 1.00 95.56 88 PHE A N 1
ATOM 680 C CA . PHE A 1 88 ? 9.213 -6.089 -4.112 1.00 95.56 88 PHE A CA 1
ATOM 681 C C . PHE A 1 88 ? 9.759 -6.399 -2.712 1.00 95.56 88 PHE A C 1
ATOM 683 O O . PHE A 1 88 ? 8.984 -6.706 -1.813 1.00 95.56 88 PHE A O 1
ATOM 690 N N . LEU A 1 89 ? 11.059 -6.217 -2.467 1.00 95.88 89 LEU A N 1
ATOM 691 C CA . LEU A 1 89 ? 11.645 -6.470 -1.144 1.00 95.88 89 LEU A CA 1
ATOM 692 C C . LEU A 1 89 ? 11.009 -5.618 -0.035 1.00 95.88 89 LEU A C 1
ATOM 694 O O . LEU A 1 89 ? 10.758 -6.132 1.054 1.00 95.88 89 LEU A O 1
ATOM 698 N N . LEU A 1 90 ? 10.700 -4.348 -0.312 1.00 96.00 90 LEU A N 1
ATOM 699 C CA . LEU A 1 90 ? 10.041 -3.459 0.649 1.00 96.00 90 LEU A CA 1
ATOM 700 C C . LEU A 1 90 ? 8.634 -3.942 1.015 1.00 96.00 90 LEU A C 1
ATOM 702 O O . LEU A 1 90 ? 8.296 -3.972 2.195 1.00 96.00 90 LEU A O 1
ATOM 706 N N . VAL A 1 91 ? 7.839 -4.368 0.029 1.00 96.62 91 VAL A N 1
ATOM 707 C CA . VAL A 1 91 ? 6.493 -4.917 0.257 1.00 96.62 91 VAL A CA 1
ATOM 708 C C . VAL A 1 91 ? 6.558 -6.203 1.081 1.00 96.62 91 VAL A C 1
ATOM 710 O O . VAL A 1 91 ? 5.759 -6.399 1.997 1.00 96.62 91 VAL A O 1
ATOM 713 N N . PHE A 1 92 ? 7.531 -7.074 0.804 1.00 96.12 92 PHE A N 1
ATOM 714 C CA . PHE A 1 92 ? 7.728 -8.292 1.593 1.00 96.12 92 PHE A CA 1
ATOM 715 C C . PHE A 1 92 ? 8.146 -7.978 3.032 1.00 96.12 92 PHE A C 1
ATOM 717 O O . PHE A 1 92 ? 7.585 -8.545 3.971 1.00 96.12 92 PHE A O 1
ATOM 724 N N . ALA A 1 93 ? 9.071 -7.036 3.225 1.00 95.81 93 ALA A N 1
ATOM 725 C CA . ALA A 1 93 ? 9.480 -6.591 4.552 1.00 95.81 93 ALA A CA 1
ATOM 726 C C . ALA A 1 93 ? 8.313 -5.956 5.327 1.00 95.81 93 ALA A C 1
ATOM 728 O O . ALA A 1 93 ? 8.127 -6.253 6.510 1.00 95.81 93 ALA A O 1
ATOM 729 N N . SER A 1 94 ? 7.483 -5.136 4.670 1.00 95.25 94 SER A N 1
ATOM 730 C CA . SER A 1 94 ? 6.304 -4.537 5.301 1.00 95.25 94 SER A CA 1
ATOM 731 C C . SER A 1 94 ? 5.253 -5.584 5.660 1.00 95.25 94 SER A C 1
ATOM 733 O O . SER A 1 94 ? 4.702 -5.532 6.756 1.00 95.25 94 SER A O 1
ATOM 735 N N . ALA A 1 95 ? 5.008 -6.567 4.788 1.00 95.88 95 ALA A N 1
ATOM 736 C CA . ALA A 1 95 ? 4.067 -7.654 5.052 1.00 95.88 95 ALA A CA 1
ATOM 737 C C . ALA A 1 95 ? 4.524 -8.531 6.228 1.00 95.88 95 ALA A C 1
ATOM 739 O O . ALA A 1 95 ? 3.723 -8.865 7.105 1.00 95.88 95 ALA A O 1
ATOM 740 N N . TYR A 1 96 ? 5.819 -8.855 6.287 1.00 96.00 96 TYR A N 1
ATOM 741 C CA . TYR A 1 96 ? 6.400 -9.582 7.413 1.00 96.00 96 TYR A CA 1
ATOM 742 C C . TYR A 1 96 ? 6.283 -8.780 8.714 1.00 96.00 96 TYR A C 1
ATOM 744 O O . TYR A 1 96 ? 5.793 -9.299 9.714 1.00 96.00 96 TYR A O 1
ATOM 752 N N . SER A 1 97 ? 6.658 -7.495 8.694 1.00 94.31 97 SER A N 1
ATOM 753 C CA . SER A 1 97 ? 6.551 -6.616 9.864 1.00 94.31 97 SER A CA 1
ATOM 754 C C . SER A 1 97 ? 5.107 -6.481 10.355 1.00 94.31 97 SER A C 1
ATOM 756 O O . SER A 1 97 ? 4.861 -6.584 11.556 1.00 94.31 97 SER A O 1
ATOM 758 N N . TYR A 1 98 ? 4.148 -6.311 9.442 1.00 94.50 98 TYR A N 1
ATOM 759 C CA . TYR A 1 98 ? 2.724 -6.255 9.769 1.00 94.50 98 TYR A CA 1
ATOM 760 C C . TYR A 1 98 ? 2.254 -7.561 10.422 1.00 94.50 98 TYR A C 1
ATOM 762 O O . TYR A 1 98 ? 1.647 -7.532 11.489 1.00 94.50 98 TYR A O 1
ATOM 770 N N . THR A 1 99 ? 2.592 -8.709 9.829 1.00 94.62 99 THR A N 1
ATOM 771 C CA . THR A 1 99 ? 2.209 -10.028 10.358 1.00 94.62 99 THR A CA 1
ATOM 772 C C . THR A 1 99 ? 2.810 -10.269 11.741 1.00 94.62 99 THR A C 1
ATOM 774 O O . THR A 1 99 ? 2.127 -10.759 12.638 1.00 94.62 99 THR A O 1
ATOM 777 N N . ASN A 1 100 ? 4.071 -9.881 11.943 1.00 95.25 100 ASN A N 1
ATOM 778 C CA . ASN A 1 100 ? 4.729 -9.995 13.238 1.00 95.25 100 ASN A CA 1
ATOM 779 C C . ASN A 1 100 ? 4.018 -9.146 14.302 1.00 95.25 100 ASN A C 1
ATOM 781 O O . ASN A 1 100 ? 3.647 -9.664 15.351 1.00 95.25 100 ASN A O 1
ATOM 785 N N . LYS A 1 101 ? 3.736 -7.870 13.999 1.00 93.38 101 LYS A N 1
ATOM 786 C CA . LYS A 1 101 ? 2.992 -6.978 14.903 1.00 93.38 101 LYS A CA 1
ATOM 787 C C . LYS A 1 101 ? 1.588 -7.504 15.216 1.00 93.38 101 LYS A C 1
ATOM 789 O O . LYS A 1 101 ? 1.156 -7.408 16.361 1.00 93.38 101 LYS A O 1
ATOM 794 N N . TYR A 1 102 ? 0.902 -8.080 14.227 1.00 93.25 102 TYR A N 1
ATOM 795 C CA . TYR A 1 102 ? -0.428 -8.670 14.397 1.00 93.25 102 TYR A CA 1
ATOM 796 C C . TYR A 1 102 ? -0.423 -9.877 15.345 1.00 93.25 102 TYR A C 1
ATOM 798 O O . TYR A 1 102 ? -1.352 -10.051 16.131 1.00 93.25 102 TYR A O 1
ATOM 806 N N . ASN A 1 103 ? 0.633 -10.693 15.303 1.00 92.44 103 ASN A N 1
ATOM 807 C CA . ASN A 1 103 ? 0.765 -11.862 16.171 1.00 92.44 103 ASN A CA 1
ATOM 808 C C . ASN A 1 103 ? 1.278 -11.515 17.580 1.00 92.44 103 ASN A C 1
ATOM 810 O O . ASN A 1 103 ? 0.964 -12.232 18.529 1.00 92.44 103 ASN A O 1
ATOM 814 N N . GLU A 1 104 ? 2.057 -10.44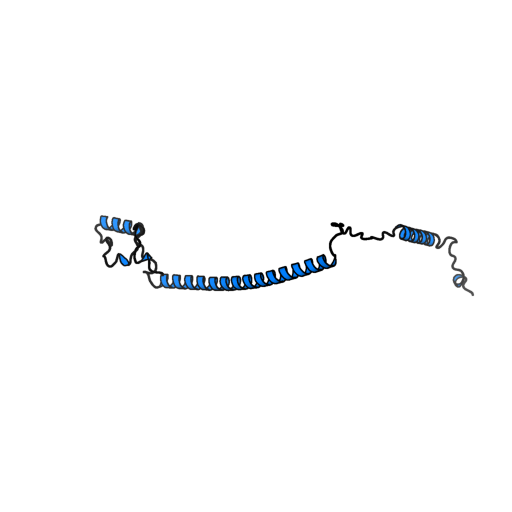1 17.730 1.00 94.00 104 GLU A N 1
ATOM 815 C CA . GLU A 1 104 ? 2.624 -10.018 19.017 1.00 94.00 104 GLU A CA 1
ATOM 816 C C . GLU A 1 104 ? 1.675 -9.139 19.849 1.00 94.00 104 GLU A C 1
ATOM 818 O O . GLU A 1 104 ? 1.559 -9.343 21.059 1.00 94.00 104 GLU A O 1
ATOM 823 N N . ASP A 1 105 ? 0.987 -8.163 19.238 1.00 92.56 105 ASP A N 1
ATOM 824 C CA . ASP A 1 105 ? 0.068 -7.260 19.946 1.00 92.56 105 ASP A CA 1
ATOM 825 C C . ASP A 1 105 ? -1.377 -7.491 19.497 1.00 92.56 105 ASP A C 1
ATOM 827 O O . ASP A 1 105 ? -1.791 -7.095 18.411 1.00 92.56 105 ASP A O 1
ATOM 831 N N . ILE A 1 106 ? -2.196 -8.036 20.401 1.00 89.19 106 ILE A N 1
ATOM 832 C CA . ILE A 1 106 ? -3.636 -8.239 20.178 1.00 89.19 106 ILE A CA 1
ATOM 833 C C . ILE A 1 106 ? -4.389 -6.942 19.843 1.00 89.19 106 ILE A C 1
ATOM 835 O O . ILE A 1 106 ? -5.498 -6.990 19.320 1.00 89.19 106 ILE A O 1
ATOM 839 N N . ARG A 1 107 ? -3.834 -5.769 20.159 1.00 86.94 107 ARG A N 1
ATOM 840 C CA . ARG A 1 107 ? -4.444 -4.466 19.856 1.00 86.94 107 ARG A CA 1
ATOM 841 C C . ARG A 1 107 ? -4.073 -3.954 18.467 1.00 86.94 107 ARG A C 1
ATOM 843 O O . ARG A 1 107 ? -4.671 -2.974 18.028 1.00 86.94 107 ARG A O 1
ATOM 850 N N . PHE A 1 108 ? -3.105 -4.572 17.794 1.00 88.38 108 PHE A N 1
ATOM 851 C CA . PHE A 1 108 ? -2.705 -4.198 16.446 1.00 88.38 108 PHE A CA 1
ATOM 852 C C . PHE A 1 108 ? -3.863 -4.470 15.476 1.00 88.38 108 PHE A C 1
ATOM 854 O O . PHE A 1 108 ? -4.381 -5.581 15.414 1.00 88.38 108 PHE A O 1
ATOM 861 N N . ASP A 1 109 ? -4.329 -3.421 14.795 1.00 86.50 109 ASP A N 1
ATOM 862 C CA . ASP A 1 109 ? -5.474 -3.407 13.861 1.00 86.50 109 ASP A CA 1
ATOM 863 C C . ASP A 1 109 ? -6.858 -3.811 14.439 1.00 86.50 109 ASP A C 1
ATOM 865 O O . ASP A 1 109 ? -7.897 -3.671 13.797 1.00 86.50 109 ASP A O 1
ATOM 869 N N . ASN A 1 110 ? -6.932 -4.211 15.711 1.00 88.38 110 ASN A N 1
ATOM 870 C CA . ASN A 1 110 ? -8.180 -4.549 16.407 1.00 88.38 110 ASN A CA 1
ATOM 871 C C . ASN A 1 110 ? -8.814 -3.332 17.106 1.00 88.38 110 ASN A C 1
ATOM 873 O O . ASN A 1 110 ? -9.254 -3.401 18.256 1.00 88.38 110 ASN A O 1
ATOM 877 N N . LEU A 1 111 ? -8.848 -2.192 16.415 1.00 89.44 111 LEU A N 1
ATOM 878 C CA . LEU A 1 111 ? -9.297 -0.905 16.964 1.00 89.44 111 LEU A CA 1
ATOM 879 C C . LEU A 1 111 ? -10.768 -0.601 16.638 1.00 89.44 111 LEU A C 1
ATOM 881 O O . LEU A 1 111 ? -11.291 0.418 17.078 1.00 89.44 111 LEU A O 1
ATOM 885 N N . TYR A 1 112 ? -11.452 -1.469 15.890 1.00 89.25 112 TYR A N 1
ATOM 886 C CA . TYR A 1 112 ? -12.784 -1.201 15.349 1.00 89.25 112 TYR A CA 1
ATOM 887 C C . TYR A 1 112 ? -13.912 -1.820 16.181 1.00 89.25 112 TYR A C 1
ATOM 889 O O . TYR A 1 112 ? -13.972 -3.034 16.388 1.00 89.25 112 TYR A O 1
ATOM 897 N N . VAL A 1 113 ? -14.902 -1.011 16.566 1.00 89.81 113 VAL A N 1
ATOM 898 C CA . VAL A 1 113 ? -16.170 -1.505 17.128 1.00 89.81 113 VAL A CA 1
ATOM 899 C C . VAL A 1 113 ? -17.199 -1.647 16.013 1.00 89.81 113 VAL A C 1
ATOM 901 O O . VAL A 1 113 ? -17.999 -0.757 15.728 1.00 89.81 113 VAL A O 1
ATOM 904 N N . SER A 1 114 ? -17.189 -2.817 15.379 1.00 89.62 114 SER A N 1
ATOM 905 C CA . SER A 1 114 ? -18.130 -3.163 14.314 1.00 89.62 114 SER A CA 1
ATOM 906 C C . SER A 1 114 ? -19.551 -3.450 14.832 1.00 89.62 114 SER A C 1
ATOM 908 O O . SER A 1 114 ? -19.804 -3.626 16.032 1.00 89.62 114 SER A O 1
ATOM 910 N N . ARG A 1 115 ? -20.511 -3.568 13.901 1.00 90.50 115 ARG A N 1
ATOM 911 C CA . ARG A 1 115 ? -21.899 -3.973 14.205 1.00 90.50 115 ARG A CA 1
ATOM 912 C C . ARG A 1 115 ? -21.972 -5.303 14.959 1.00 90.50 115 ARG A C 1
ATOM 914 O O . ARG A 1 115 ? -22.835 -5.456 15.820 1.00 90.50 115 ARG A O 1
ATOM 921 N N . TYR A 1 116 ? -21.060 -6.230 14.674 1.00 90.75 116 TYR A N 1
ATOM 922 C CA . TYR A 1 116 ? -20.999 -7.536 15.326 1.00 90.75 116 TYR A CA 1
ATOM 923 C C . TYR A 1 116 ? -20.816 -7.412 16.848 1.00 90.75 116 TYR A C 1
ATOM 925 O O . TYR A 1 116 ? -21.603 -7.964 17.620 1.00 90.75 116 TYR A O 1
ATOM 933 N N . PHE A 1 117 ? -19.856 -6.598 17.299 1.00 91.25 117 PHE A N 1
ATOM 934 C CA . PHE A 1 117 ? -19.634 -6.369 18.731 1.00 91.25 117 PHE A CA 1
ATOM 935 C C . PHE A 1 117 ? -20.827 -5.682 19.400 1.00 91.25 117 PHE A C 1
ATOM 937 O O . PHE A 1 117 ? -21.217 -6.063 20.505 1.00 91.25 117 PHE A O 1
ATOM 944 N N . ARG A 1 118 ? -21.476 -4.736 18.707 1.00 91.25 118 ARG A N 1
ATOM 945 C CA . ARG A 1 118 ? -22.702 -4.085 19.203 1.00 91.25 118 ARG A CA 1
ATOM 946 C C . ARG A 1 118 ? -23.850 -5.075 19.391 1.00 91.25 118 ARG A C 1
ATOM 948 O O . ARG A 1 118 ? -24.576 -4.982 20.377 1.00 91.25 118 ARG A O 1
ATOM 955 N N . GLN A 1 119 ? -24.011 -6.038 18.482 1.00 94.38 119 GLN A N 1
ATOM 956 C CA . GLN A 1 119 ? -25.032 -7.083 18.602 1.00 94.38 119 GLN A CA 1
ATOM 957 C C . GLN A 1 119 ? -24.768 -8.000 19.801 1.00 94.38 119 GLN A C 1
ATOM 959 O O . GLN A 1 119 ? -25.695 -8.321 20.551 1.00 94.38 119 GLN A O 1
ATOM 964 N N . ILE A 1 120 ? -23.508 -8.389 20.023 1.00 94.69 120 ILE A N 1
ATOM 965 C CA . ILE A 1 120 ? -23.117 -9.178 21.199 1.00 94.69 120 ILE A CA 1
ATOM 966 C C . ILE A 1 120 ? -23.407 -8.404 22.485 1.00 94.69 120 ILE A C 1
ATOM 968 O O . ILE A 1 120 ? -23.987 -8.971 23.416 1.00 94.69 120 ILE A O 1
ATOM 972 N N . ASP A 1 121 ? -23.039 -7.123 22.532 1.00 95.44 121 ASP A N 1
ATOM 973 C CA . ASP A 1 121 ? -23.265 -6.264 23.693 1.00 95.44 121 ASP A CA 1
ATOM 974 C C . ASP A 1 121 ? -24.763 -6.082 23.974 1.00 95.44 121 ASP A C 1
ATOM 976 O O . ASP A 1 121 ? -25.216 -6.267 25.104 1.00 95.44 121 ASP A O 1
ATOM 980 N N . ALA A 1 122 ? -25.571 -5.857 22.933 1.00 95.25 122 ALA A N 1
ATOM 981 C CA . ALA A 1 122 ? -27.026 -5.780 23.041 1.00 95.25 122 ALA A CA 1
ATOM 982 C C . ALA A 1 122 ? -27.643 -7.091 23.560 1.00 95.25 122 ALA A C 1
ATOM 984 O O . ALA A 1 122 ? -28.516 -7.068 24.431 1.00 95.25 122 ALA A O 1
ATOM 985 N N . ARG A 1 123 ? -27.173 -8.251 23.081 1.00 96.88 123 ARG A N 1
ATOM 986 C CA . ARG A 1 123 ? -27.605 -9.565 23.587 1.00 96.88 123 ARG A CA 1
ATOM 987 C C . ARG A 1 123 ? -27.226 -9.751 25.058 1.00 96.88 123 ARG A C 1
ATOM 989 O O . ARG A 1 123 ? -28.047 -10.231 25.837 1.00 96.88 123 ARG A O 1
ATOM 996 N N . ARG A 1 124 ? -26.014 -9.352 25.458 1.00 97.00 124 ARG A N 1
ATOM 997 C CA . ARG A 1 124 ? -25.566 -9.398 26.861 1.00 97.00 124 ARG A CA 1
ATOM 998 C C . ARG A 1 124 ? -26.393 -8.481 27.756 1.00 97.00 124 ARG A C 1
ATOM 1000 O O . ARG A 1 124 ? -26.795 -8.912 28.835 1.00 97.00 124 ARG A O 1
ATOM 1007 N N . ARG A 1 125 ? -26.735 -7.285 27.273 1.00 96.06 125 ARG A N 1
ATOM 1008 C CA . ARG A 1 125 ? -27.627 -6.342 27.960 1.00 96.06 125 ARG A CA 1
ATOM 1009 C C . ARG A 1 125 ? -28.998 -6.953 28.234 1.00 96.06 125 ARG A C 1
ATOM 1011 O O . ARG A 1 125 ? -29.481 -6.879 29.358 1.00 96.06 125 ARG A O 1
ATOM 1018 N N . LYS A 1 126 ? -29.595 -7.619 27.236 1.00 96.75 126 LYS A N 1
ATOM 1019 C CA . LYS A 1 126 ? -30.873 -8.343 27.394 1.00 96.75 126 LYS A CA 1
ATOM 1020 C C . LYS A 1 126 ? -30.790 -9.442 28.459 1.00 96.75 126 LYS A C 1
ATOM 1022 O O . LYS A 1 126 ? -31.740 -9.642 29.203 1.00 96.75 126 LYS A O 1
ATOM 1027 N N . GLN A 1 127 ? -29.640 -10.108 28.573 1.00 97.31 127 GLN A N 1
ATOM 1028 C CA . GLN A 1 127 ? -29.365 -11.117 29.604 1.00 97.31 127 GLN A CA 1
ATOM 1029 C C . GLN A 1 127 ? -28.978 -10.519 30.971 1.00 97.31 127 GLN A C 1
ATOM 1031 O O . GLN A 1 127 ? -28.545 -11.264 31.845 1.00 97.31 127 GLN A O 1
ATOM 1036 N N . ARG A 1 128 ? -29.076 -9.192 31.158 1.00 95.44 128 ARG A N 1
ATOM 1037 C CA . ARG A 1 128 ? -28.626 -8.466 32.363 1.00 95.44 128 ARG A CA 1
ATOM 1038 C C . ARG A 1 128 ? -27.162 -8.742 32.742 1.00 95.44 128 ARG A C 1
ATOM 1040 O O . ARG A 1 128 ? -26.789 -8.676 33.908 1.00 95.44 128 ARG A O 1
ATOM 1047 N N . LYS A 1 129 ? -26.320 -9.046 31.750 1.00 96.00 129 LYS A N 1
ATOM 1048 C CA . LYS A 1 129 ? -24.869 -9.199 31.917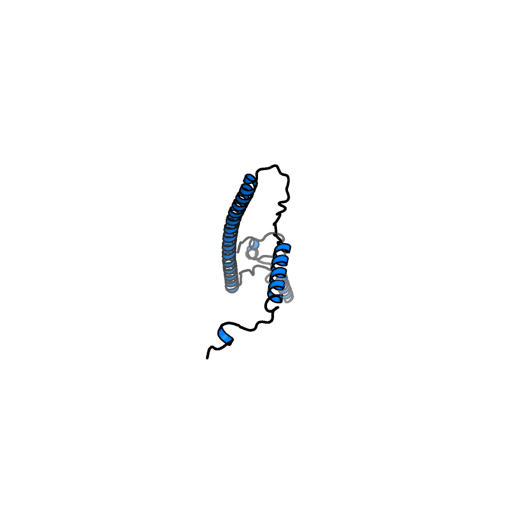 1.00 96.00 129 LYS A CA 1
ATOM 1049 C C . LYS A 1 129 ? -24.175 -7.854 31.720 1.00 96.00 129 LYS A C 1
ATOM 1051 O O . LYS A 1 129 ? -24.720 -6.950 31.089 1.00 96.00 129 LYS A O 1
ATOM 1056 N N . ARG A 1 130 ? -22.942 -7.745 32.220 1.00 93.44 130 ARG A N 1
ATOM 1057 C CA . ARG A 1 130 ? -22.093 -6.563 32.027 1.00 93.44 130 ARG A CA 1
ATOM 1058 C C . ARG A 1 130 ? -21.882 -6.277 30.534 1.00 93.44 130 ARG A C 1
ATOM 1060 O O . ARG A 1 130 ? -21.562 -7.188 29.767 1.00 93.44 130 ARG A O 1
ATOM 1067 N N . THR A 1 131 ? -22.043 -5.011 30.163 1.00 93.56 131 THR A N 1
ATOM 1068 C CA . THR A 1 131 ? -21.839 -4.483 28.809 1.00 93.56 131 THR A CA 1
ATOM 1069 C C . THR A 1 131 ? -20.558 -3.657 28.725 1.00 93.56 131 THR A C 1
ATOM 1071 O O . THR A 1 131 ? -20.065 -3.165 29.742 1.00 93.56 131 THR A O 1
ATOM 1074 N N . LEU A 1 132 ? -20.011 -3.529 27.518 1.00 89.44 132 LEU A N 1
ATOM 1075 C CA . LEU A 1 132 ? -18.824 -2.722 27.216 1.00 89.44 132 LEU A CA 1
ATOM 1076 C C . LEU A 1 132 ? -19.180 -1.316 26.717 1.00 89.44 132 LEU A C 1
ATOM 1078 O O . LEU A 1 132 ? -18.379 -0.403 26.874 1.00 89.44 132 LEU A O 1
ATOM 1082 N N . LEU A 1 133 ? -20.369 -1.128 26.134 1.00 90.19 133 LEU A N 1
ATOM 1083 C CA . LEU A 1 133 ? -20.842 0.178 25.669 1.00 90.19 133 LEU A CA 1
ATOM 1084 C C . LEU A 1 133 ? -21.778 0.823 26.709 1.00 90.19 133 LEU A C 1
ATOM 1086 O O . LEU A 1 133 ? -22.581 0.102 27.319 1.00 90.19 133 LEU A O 1
ATOM 1090 N N . PRO A 1 134 ? -21.755 2.163 26.875 1.00 89.44 134 PRO A N 1
ATOM 1091 C CA . PRO A 1 134 ? -20.974 3.156 26.119 1.00 89.44 134 PRO A CA 1
ATOM 1092 C C . PRO A 1 134 ? -19.487 3.209 26.516 1.00 89.44 134 PRO A C 1
ATOM 1094 O O . PRO A 1 134 ? -19.141 2.931 27.662 1.00 89.44 134 PRO A O 1
ATOM 1097 N N . LEU A 1 135 ? -18.624 3.582 25.564 1.00 88.56 135 LEU A N 1
ATOM 1098 C CA . LEU A 1 135 ? -17.186 3.766 25.797 1.00 88.56 135 LEU A CA 1
ATOM 1099 C C . LEU A 1 135 ? -16.929 4.948 26.738 1.00 88.56 135 LEU A C 1
ATOM 1101 O O . LEU A 1 135 ? -17.672 5.931 26.747 1.00 88.56 135 LEU A O 1
ATOM 1105 N N . ARG A 1 136 ? -15.847 4.881 27.517 1.00 89.38 136 ARG A N 1
ATOM 1106 C CA . ARG A 1 136 ? -15.377 6.027 28.306 1.00 89.38 136 ARG A CA 1
ATOM 1107 C C . ARG A 1 136 ? -14.707 7.051 27.390 1.00 89.38 136 ARG A C 1
ATOM 1109 O O . ARG A 1 136 ? -14.087 6.688 26.396 1.00 89.38 136 ARG A O 1
ATOM 1116 N N . ARG A 1 137 ? -14.697 8.330 27.791 1.00 86.38 137 ARG A N 1
ATOM 1117 C CA . ARG A 1 137 ? -14.020 9.410 27.035 1.00 86.38 137 ARG A CA 1
ATOM 1118 C C . ARG A 1 137 ? -12.549 9.106 26.713 1.00 86.38 137 ARG A C 1
ATOM 1120 O O . ARG A 1 137 ? -12.066 9.471 25.650 1.00 86.38 137 ARG A O 1
ATOM 1127 N N . ALA A 1 138 ? -11.847 8.420 27.616 1.00 87.25 138 ALA A N 1
ATOM 1128 C CA . ALA A 1 138 ? -10.454 8.013 27.413 1.00 87.25 138 ALA A CA 1
ATOM 1129 C C . ALA A 1 138 ? -10.283 6.842 26.420 1.00 87.25 138 ALA A C 1
ATOM 1131 O O . ALA A 1 138 ? -9.191 6.641 25.893 1.00 87.25 138 ALA A O 1
ATOM 1132 N N . GLU A 1 139 ? -11.339 6.061 26.188 1.00 87.19 139 GLU A N 1
ATOM 1133 C CA . GLU A 1 139 ? -11.358 4.910 25.277 1.00 87.19 139 GLU A CA 1
ATOM 1134 C C . GLU A 1 139 ? -11.813 5.323 23.871 1.00 87.19 139 GLU A C 1
ATOM 1136 O O . GLU A 1 139 ? -11.311 4.787 22.887 1.00 87.19 139 GLU A O 1
ATOM 1141 N N . GLU A 1 140 ? -12.699 6.322 23.763 1.00 86.50 140 GLU A N 1
ATOM 1142 C CA . GLU A 1 140 ? -13.212 6.831 22.480 1.00 86.50 140 GLU A CA 1
ATOM 1143 C C . GLU A 1 140 ? -12.119 7.315 21.519 1.00 86.50 140 GLU A C 1
ATOM 1145 O O . GLU A 1 140 ? -12.284 7.211 20.308 1.00 86.50 140 GLU A O 1
ATOM 1150 N N . SER A 1 141 ? -11.001 7.835 22.030 1.00 85.88 141 SER A N 1
ATOM 1151 C CA . SER A 1 141 ? -9.884 8.291 21.190 1.00 85.88 141 SER A CA 1
ATOM 1152 C C . SER A 1 141 ? -9.026 7.149 20.641 1.00 85.88 141 SER A C 1
ATOM 1154 O O . SER A 1 141 ? -8.228 7.370 19.731 1.00 85.88 141 SER A O 1
ATOM 1156 N N . ARG A 1 142 ? -9.160 5.941 21.201 1.00 86.75 142 ARG A N 1
ATOM 1157 C CA . ARG A 1 142 ? -8.393 4.748 20.811 1.00 86.75 142 ARG A CA 1
ATOM 1158 C C . ARG A 1 142 ? -9.174 3.823 19.888 1.00 86.75 142 ARG A C 1
ATOM 1160 O O . ARG A 1 142 ? -8.562 2.987 19.242 1.00 86.75 142 ARG A O 1
ATOM 1167 N N . ILE A 1 143 ? -10.496 3.944 19.866 1.00 89.06 143 ILE A N 1
ATOM 1168 C CA . ILE A 1 143 ? -11.390 3.026 19.171 1.00 89.06 143 ILE A CA 1
ATOM 1169 C C . ILE A 1 143 ? -12.067 3.745 18.009 1.00 89.06 143 ILE A C 1
ATOM 1171 O O . ILE A 1 143 ? -12.563 4.864 18.151 1.00 89.06 143 ILE A O 1
ATOM 1175 N N . ILE A 1 144 ? -12.135 3.060 16.876 1.00 89.44 144 ILE A N 1
ATOM 1176 C CA . ILE A 1 144 ? -12.793 3.510 15.659 1.00 89.44 144 ILE A CA 1
ATOM 1177 C C . ILE A 1 144 ? -14.204 2.910 15.605 1.00 89.44 144 ILE A C 1
ATOM 1179 O O . ILE A 1 144 ? -14.415 1.710 15.791 1.00 89.44 144 ILE A O 1
ATOM 1183 N N . ASP A 1 145 ? -15.188 3.763 15.369 1.00 88.69 145 ASP A N 1
ATOM 1184 C CA . ASP A 1 145 ? -16.577 3.436 15.105 1.00 88.69 145 ASP A CA 1
ATOM 1185 C C . ASP A 1 145 ? -16.851 3.647 13.609 1.00 88.69 145 ASP A C 1
ATOM 1187 O O . ASP A 1 145 ? -17.032 4.789 13.190 1.00 88.69 145 ASP A O 1
ATOM 1191 N N . PRO A 1 146 ? -16.973 2.573 12.808 1.00 87.50 146 PRO A N 1
ATOM 1192 C CA . PRO A 1 146 ? -17.197 2.680 11.363 1.00 87.50 146 PRO A CA 1
ATOM 1193 C C . PRO A 1 146 ? -18.482 3.423 10.962 1.00 87.50 146 PRO A C 1
ATOM 1195 O O . PRO A 1 146 ? -18.703 3.683 9.784 1.00 87.50 146 PRO A O 1
ATOM 1198 N N . LEU A 1 147 ? -19.387 3.689 11.911 1.00 83.62 147 LEU A N 1
ATOM 1199 C CA . LEU A 1 147 ? -20.633 4.420 11.674 1.00 83.62 147 LEU A CA 1
ATOM 1200 C C . LEU A 1 147 ? -20.520 5.919 11.984 1.00 83.62 147 LEU A C 1
ATOM 1202 O O . LEU A 1 147 ? -21.478 6.655 11.734 1.00 83.62 147 LEU A O 1
ATOM 1206 N N . ARG A 1 148 ? -19.398 6.385 12.546 1.00 84.94 148 ARG A N 1
ATOM 1207 C CA . ARG A 1 148 ? -19.158 7.816 12.741 1.00 84.94 148 ARG A CA 1
ATOM 1208 C C . ARG A 1 148 ? -18.776 8.448 11.404 1.00 84.94 148 ARG A C 1
ATOM 1210 O O . ARG A 1 148 ? -17.873 7.992 10.723 1.00 84.94 148 ARG A O 1
ATOM 1217 N N . LEU A 1 149 ? -19.468 9.531 11.052 1.00 84.56 149 LEU A N 1
ATOM 1218 C CA . LEU A 1 149 ? -19.182 10.319 9.845 1.00 84.56 149 LEU A CA 1
ATOM 1219 C C . LEU A 1 149 ? -17.980 11.263 10.012 1.00 84.56 149 LEU A C 1
ATOM 1221 O O . LEU A 1 149 ? -17.530 11.857 9.039 1.00 84.56 149 LEU A O 1
ATOM 1225 N N . ALA A 1 150 ? -17.498 11.450 11.242 1.00 85.88 150 ALA A N 1
ATOM 1226 C CA . ALA A 1 150 ? -16.379 12.329 11.550 1.00 85.88 150 ALA A CA 1
ATOM 1227 C C . ALA A 1 150 ? -15.106 11.512 11.770 1.00 85.88 150 ALA A C 1
ATOM 1229 O O . ALA A 1 150 ? -15.154 10.493 12.460 1.00 85.88 150 ALA A O 1
ATOM 1230 N N . PHE A 1 151 ? -13.986 12.023 11.256 1.00 84.56 151 PHE A N 1
ATOM 1231 C CA . PHE A 1 151 ? -12.675 11.411 11.435 1.00 84.56 151 PHE A CA 1
ATOM 1232 C C . PHE A 1 151 ? -12.320 11.265 12.911 1.00 84.56 151 PHE A C 1
ATOM 1234 O O . PHE A 1 151 ? -12.410 12.218 13.695 1.00 84.56 151 PHE A O 1
ATOM 1241 N N . GLN A 1 152 ? -11.893 10.067 13.288 1.00 86.62 152 GLN A N 1
ATOM 1242 C CA . GLN A 1 152 ? -11.483 9.763 14.649 1.00 86.62 152 GLN A CA 1
ATOM 1243 C C . GLN A 1 152 ? -9.959 9.829 14.798 1.00 86.62 152 GLN A C 1
ATOM 1245 O O . GLN A 1 152 ? -9.227 9.471 13.878 1.00 86.62 152 GLN A O 1
ATOM 1250 N N . PRO A 1 153 ? -9.438 10.209 15.981 1.00 85.06 153 PRO A N 1
ATOM 1251 C CA . PRO A 1 153 ? -7.992 10.330 16.194 1.00 85.06 153 PRO A CA 1
ATOM 1252 C C . PRO A 1 153 ? -7.206 9.040 15.928 1.00 85.06 153 PRO A C 1
ATOM 1254 O O . PRO A 1 153 ? -6.031 9.086 15.569 1.00 85.06 153 PRO A O 1
ATOM 1257 N N . ALA A 1 154 ? -7.841 7.883 16.123 1.00 83.88 154 ALA A N 1
ATOM 1258 C CA . ALA A 1 154 ? -7.243 6.587 15.829 1.00 83.88 154 ALA A CA 1
ATOM 1259 C C . ALA A 1 154 ? -7.100 6.323 14.317 1.00 83.88 154 ALA A C 1
ATOM 1261 O O . ALA A 1 154 ? -6.184 5.605 13.939 1.00 83.88 154 ALA A O 1
ATOM 1262 N N . GLU A 1 155 ? -7.929 6.936 13.465 1.00 84.31 155 GLU A N 1
ATOM 1263 C CA . GLU A 1 155 ? -7.853 6.807 11.998 1.00 84.31 155 GLU A CA 1
ATOM 1264 C C . GLU A 1 155 ? -6.714 7.643 11.409 1.00 84.31 155 GLU A C 1
ATOM 1266 O O . GLU A 1 155 ? -6.123 7.281 10.400 1.00 84.31 155 GLU A O 1
ATOM 1271 N N . THR A 1 156 ? -6.377 8.764 12.0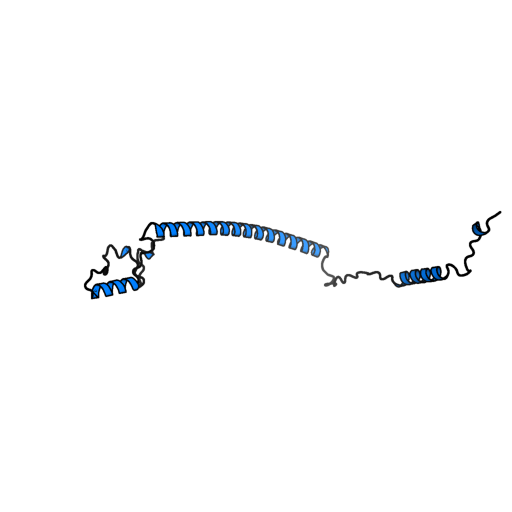51 1.00 82.44 156 THR A N 1
ATOM 1272 C CA . THR A 1 156 ? -5.321 9.670 11.574 1.00 82.44 156 THR A CA 1
ATOM 1273 C C . THR A 1 156 ? -3.906 9.203 11.908 1.00 82.44 156 THR A C 1
ATOM 1275 O O . THR A 1 156 ? -2.936 9.814 11.462 1.00 82.44 156 THR A O 1
ATOM 1278 N N . LYS A 1 157 ? -3.752 8.153 12.721 1.00 77.19 157 LYS A N 1
ATOM 1279 C CA . LYS A 1 157 ? -2.431 7.615 13.052 1.00 77.19 157 LYS A CA 1
ATOM 1280 C C . LYS A 1 157 ? -1.959 6.723 11.909 1.00 77.19 157 LYS A C 1
ATOM 1282 O O . LYS A 1 157 ? -2.548 5.676 11.671 1.00 77.19 157 LYS A O 1
ATOM 1287 N N . SER A 1 158 ? -0.885 7.125 11.229 1.00 59.06 158 SER A N 1
ATOM 1288 C CA . SER A 1 158 ? -0.185 6.240 10.295 1.00 59.06 158 SER A CA 1
ATOM 1289 C C . SER A 1 158 ? 0.390 5.046 11.064 1.00 59.06 158 SER A C 1
ATOM 1291 O O . SER A 1 158 ? 1.097 5.248 12.057 1.00 59.06 158 SER A O 1
ATOM 1293 N N . VAL A 1 159 ? 0.054 3.833 10.620 1.00 56.62 159 VAL A N 1
ATOM 1294 C CA . VAL A 1 159 ? 0.560 2.548 11.141 1.00 56.62 159 VAL A CA 1
ATOM 1295 C C . VAL A 1 159 ? 2.019 2.323 10.748 1.00 56.62 159 VAL A C 1
ATOM 1297 O O . VAL A 1 159 ? 2.376 2.713 9.615 1.00 56.62 159 VAL A O 1
#

Foldseek 3Di:
DPDPCPPDDPDDPCVCVVVVVVVVVVVVVVVVPPPPPPPPPCPVCPDPDDDPPVVVVVVVVVVVVVVVVVVVVVVVVVVVVVVVVVVVVVVVVVVVVLVVCVVPDVLRVVQEDDPVLVVVQVVCVVVVHDHCPPDDPVSQLRHDYPPDPDDHNNNPDDD